Protein AF-A0A7V9FPF7-F1 (afdb_monomer)

Solvent-accessible surface area (backbone atoms only — not comparable to full-atom values): 6466 Å² total; per-residue (Å²): 127,63,64,67,44,50,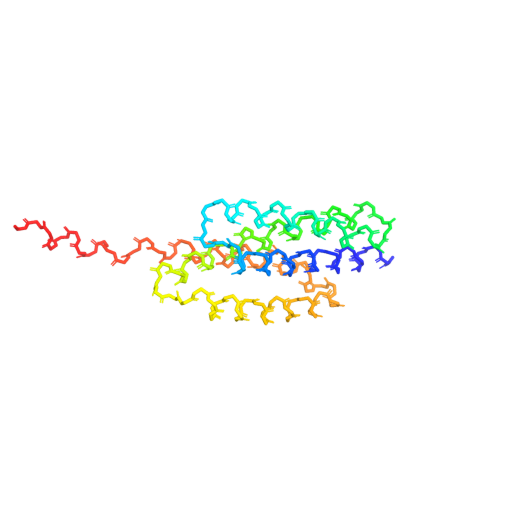30,16,27,20,18,14,38,9,18,18,48,0,25,30,33,10,33,69,32,30,86,43,76,68,30,38,55,48,14,32,54,51,10,26,52,52,5,28,53,59,5,52,79,70,76,40,72,65,18,21,54,25,0,21,53,15,0,34,46,22,8,57,25,3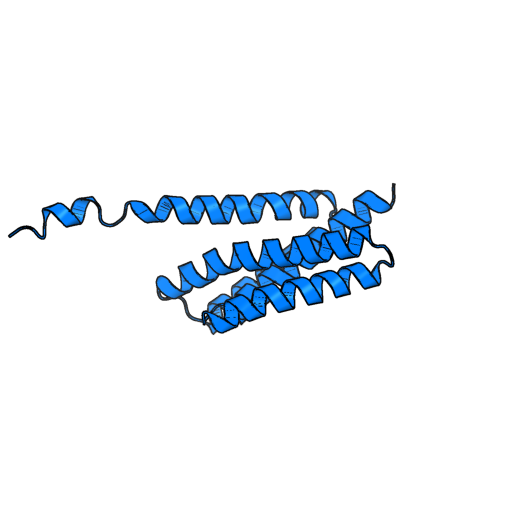3,31,56,51,47,46,48,42,46,75,71,72,48,54,69,68,63,48,22,53,52,32,40,54,50,18,51,53,41,38,60,45,6,78,42,30,73,48,11,56,49,48,63,52,47,46,43,51,50,39,53,53,61,58,62,74,61,75,66,88,55,66,81,55,62,74,73,70,77,122

pLDDT: mean 84.29, std 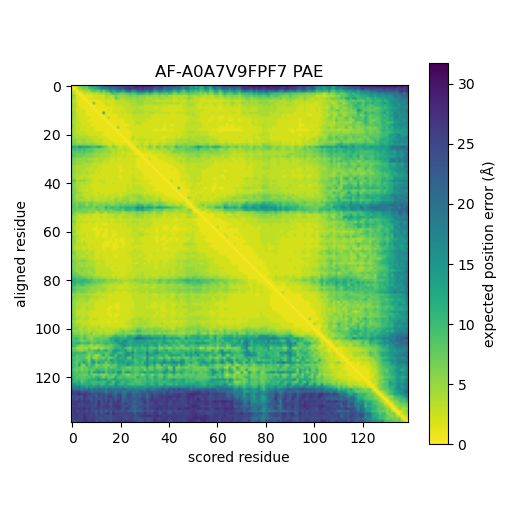10.39, range [51.47, 95.62]

Nearest PDB structures (foldseek):
  4tx5-assembly1_A  TM=3.863E-01  e=5.242E+00  Homo sapiens

Radius of gyration: 17.05 Å; Cα contacts (8 Å, |Δi|>4): 252; chains: 1; bounding box: 42×37×54 Å

Structure (mmCIF, N/CA/C/O backbone):
data_AF-A0A7V9FPF7-F1
#
_entry.id   AF-A0A7V9FPF7-F1
#
loop_
_atom_site.group_PDB
_atom_site.id
_atom_site.type_symbol
_atom_site.label_atom_id
_atom_site.label_alt_id
_atom_site.label_comp_id
_atom_site.label_asym_id
_atom_site.label_entity_id
_atom_site.label_seq_id
_atom_site.pdbx_PDB_ins_code
_atom_site.Cartn_x
_atom_site.Cartn_y
_atom_site.Cartn_z
_atom_site.occupancy
_atom_site.B_iso_or_equiv
_atom_site.auth_seq_id
_atom_site.auth_comp_id
_atom_site.auth_asym_id
_atom_site.auth_atom_id
_atom_site.pdbx_PDB_model_num
ATOM 1 N N . MET A 1 1 ? 14.764 2.402 -23.169 1.00 51.47 1 MET A N 1
ATOM 2 C CA . MET A 1 1 ? 13.279 2.426 -23.134 1.00 51.47 1 MET A CA 1
ATOM 3 C C . MET A 1 1 ? 12.694 1.425 -22.129 1.00 51.47 1 MET A C 1
ATOM 5 O O . MET A 1 1 ? 11.569 1.649 -21.708 1.00 51.47 1 MET A O 1
ATOM 9 N N . ARG A 1 2 ? 13.428 0.366 -21.730 1.00 61.09 2 ARG A N 1
ATOM 10 C CA . ARG A 1 2 ? 12.986 -0.650 -20.753 1.00 61.09 2 ARG A CA 1
ATOM 11 C C . ARG A 1 2 ? 12.943 -0.141 -19.303 1.00 61.09 2 ARG A C 1
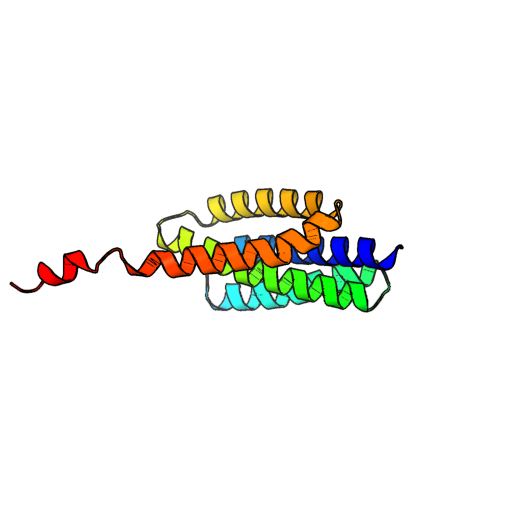ATOM 13 O O . ARG A 1 2 ? 11.938 -0.376 -18.651 1.00 61.09 2 ARG A O 1
ATOM 20 N N . ASP A 1 3 ? 13.935 0.640 -18.876 1.00 72.50 3 ASP A N 1
ATOM 21 C CA . ASP A 1 3 ? 14.129 1.001 -17.458 1.00 72.50 3 ASP A CA 1
ATOM 22 C C . ASP A 1 3 ? 12.965 1.800 -16.865 1.00 72.50 3 ASP A C 1
ATOM 24 O O . ASP A 1 3 ? 12.487 1.524 -15.774 1.00 72.50 3 ASP A O 1
ATOM 28 N N . TRP A 1 4 ? 12.431 2.785 -17.595 1.00 81.81 4 TRP A N 1
ATOM 29 C CA . TRP A 1 4 ? 11.321 3.583 -17.064 1.00 81.81 4 TRP A CA 1
ATOM 30 C C . TRP A 1 4 ? 10.039 2.741 -16.891 1.00 81.81 4 TRP A C 1
ATOM 32 O O . TRP A 1 4 ? 9.288 2.910 -15.929 1.00 81.81 4 TRP A O 1
ATOM 42 N N . TYR A 1 5 ? 9.797 1.792 -17.798 1.00 82.94 5 TYR A N 1
ATOM 43 C CA . TYR A 1 5 ? 8.650 0.893 -17.700 1.00 82.94 5 TYR A CA 1
ATOM 44 C C . TYR A 1 5 ? 8.767 -0.006 -16.464 1.00 82.94 5 TYR A C 1
ATOM 46 O O . TYR A 1 5 ? 7.841 -0.064 -15.656 1.00 82.94 5 TYR A O 1
ATOM 54 N N . THR A 1 6 ? 9.906 -0.680 -16.300 1.00 85.06 6 THR A N 1
ATOM 55 C CA . THR A 1 6 ? 10.144 -1.636 -15.211 1.00 85.06 6 THR A CA 1
ATOM 56 C C . THR A 1 6 ? 10.183 -0.955 -13.850 1.00 85.06 6 THR A C 1
ATOM 58 O O . THR A 1 6 ? 9.574 -1.463 -12.911 1.00 85.06 6 THR A O 1
ATOM 61 N N . VAL A 1 7 ? 10.765 0.243 -13.757 1.00 85.75 7 VAL A N 1
ATOM 62 C CA . VAL A 1 7 ? 10.743 1.067 -12.538 1.00 85.75 7 VAL A CA 1
ATOM 63 C C . VAL A 1 7 ? 9.314 1.478 -12.170 1.00 85.75 7 VAL A C 1
ATOM 65 O O . VAL A 1 7 ? 8.940 1.397 -10.999 1.00 85.75 7 VAL A O 1
ATOM 68 N N . GLY A 1 8 ? 8.487 1.874 -13.144 1.00 85.19 8 GLY A N 1
ATOM 69 C CA . GLY A 1 8 ? 7.077 2.206 -12.908 1.00 85.19 8 GLY A CA 1
ATOM 70 C C . GLY A 1 8 ? 6.262 1.012 -12.406 1.00 85.19 8 GLY A C 1
ATOM 71 O O . GLY A 1 8 ? 5.510 1.139 -11.437 1.00 85.19 8 GLY A O 1
ATOM 72 N N . VAL A 1 9 ? 6.462 -0.160 -13.015 1.00 86.56 9 VAL A N 1
ATOM 73 C CA . VAL A 1 9 ? 5.833 -1.418 -12.585 1.00 86.56 9 VAL A CA 1
ATOM 74 C C . VAL A 1 9 ? 6.296 -1.805 -11.178 1.00 86.56 9 VAL A C 1
ATOM 76 O O . VAL A 1 9 ? 5.461 -2.110 -10.330 1.00 86.56 9 VAL A O 1
ATOM 79 N N . ALA A 1 10 ? 7.601 -1.741 -10.892 1.00 88.56 10 ALA A N 1
ATOM 80 C CA . ALA A 1 10 ? 8.157 -2.055 -9.576 1.00 88.56 10 ALA A CA 1
ATOM 81 C C . ALA A 1 10 ? 7.602 -1.125 -8.483 1.00 88.56 10 ALA A C 1
ATOM 83 O O . ALA A 1 10 ? 7.189 -1.599 -7.423 1.00 88.56 10 ALA A O 1
ATOM 84 N N . LEU A 1 11 ? 7.512 0.182 -8.763 1.00 88.62 11 LEU A N 1
ATOM 85 C CA . LEU A 1 11 ? 6.880 1.175 -7.885 1.00 88.62 11 LEU A CA 1
ATOM 86 C C . LEU A 1 11 ? 5.417 0.827 -7.590 1.00 88.62 11 LEU A C 1
ATOM 88 O O . LEU A 1 11 ? 5.022 0.796 -6.422 1.00 88.62 11 LEU A O 1
ATOM 92 N N . GLY A 1 12 ? 4.619 0.557 -8.628 1.00 89.31 12 GLY A N 1
ATOM 93 C CA . GLY A 1 12 ? 3.198 0.226 -8.483 1.00 89.31 12 GLY A CA 1
ATOM 94 C C . GLY A 1 12 ? 2.972 -1.092 -7.734 1.00 89.31 12 GLY A C 1
ATOM 95 O O . GLY A 1 12 ? 2.152 -1.162 -6.816 1.00 89.31 12 GLY A O 1
ATOM 96 N N . LEU A 1 13 ? 3.759 -2.127 -8.043 1.00 90.50 13 LEU A N 1
ATOM 97 C CA . LEU A 1 13 ? 3.698 -3.414 -7.347 1.00 90.50 13 LEU A CA 1
ATOM 98 C C . LEU A 1 13 ? 4.076 -3.268 -5.876 1.00 90.50 13 LEU A C 1
ATOM 100 O O . LEU A 1 13 ? 3.310 -3.695 -5.010 1.00 90.50 13 LEU A O 1
ATOM 104 N N . GLY A 1 14 ? 5.194 -2.599 -5.584 1.00 91.50 14 GLY A N 1
ATOM 105 C CA . GLY A 1 14 ? 5.583 -2.269 -4.217 1.00 91.50 14 GLY A CA 1
ATOM 106 C C . GLY A 1 14 ? 4.445 -1.564 -3.484 1.00 91.50 14 GLY A C 1
ATOM 107 O O . GLY A 1 14 ? 4.027 -2.001 -2.412 1.00 91.50 14 GLY A O 1
ATOM 108 N N . LEU A 1 15 ? 3.863 -0.533 -4.098 1.00 93.62 15 LEU A N 1
ATOM 109 C CA . LEU A 1 15 ? 2.757 0.227 -3.524 1.00 93.62 15 LEU A CA 1
ATOM 110 C C . LEU A 1 15 ? 1.537 -0.637 -3.203 1.00 93.62 15 LEU A C 1
ATOM 112 O O . LEU A 1 15 ? 1.008 -0.544 -2.092 1.00 93.62 15 LEU A O 1
ATOM 116 N N . SER A 1 16 ? 1.121 -1.503 -4.124 1.00 93.94 16 SER A N 1
ATOM 117 C CA . SER A 1 16 ? -0.019 -2.401 -3.917 1.00 93.94 16 SER A CA 1
ATOM 118 C C . SER A 1 16 ? 0.217 -3.376 -2.753 1.00 93.94 16 SER A C 1
ATOM 120 O O . SER A 1 16 ? -0.664 -3.570 -1.911 1.00 93.94 16 SER A O 1
ATOM 122 N N . ILE A 1 17 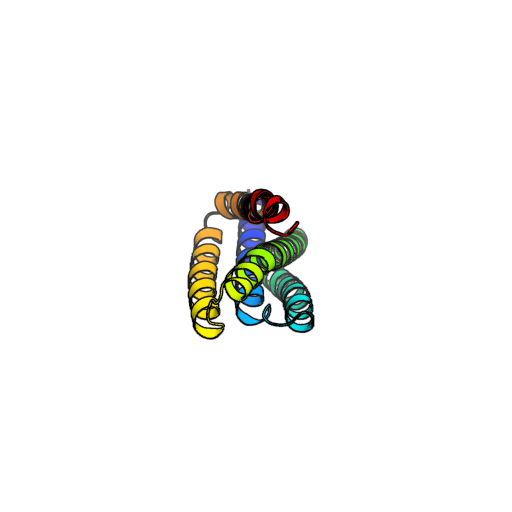? 1.441 -3.897 -2.622 1.00 93.06 17 ILE A N 1
ATOM 123 C CA . ILE A 1 17 ? 1.862 -4.750 -1.506 1.00 93.06 17 ILE A CA 1
ATOM 124 C C . ILE A 1 17 ? 1.809 -3.970 -0.185 1.00 93.06 17 ILE A C 1
ATOM 126 O O . ILE A 1 17 ? 1.298 -4.467 0.821 1.00 93.06 17 ILE A O 1
ATOM 130 N N . GLY A 1 18 ? 2.275 -2.720 -0.184 1.00 92.56 18 GLY A N 1
ATOM 131 C CA . GLY A 1 18 ? 2.184 -1.841 0.978 1.00 92.56 18 GLY A CA 1
ATOM 132 C C . GLY A 1 18 ? 0.746 -1.572 1.416 1.00 92.56 18 GLY A C 1
ATOM 133 O O . GLY A 1 18 ? 0.433 -1.646 2.608 1.00 92.56 18 GLY A O 1
ATOM 134 N N . VAL A 1 19 ? -0.151 -1.322 0.458 1.00 94.88 19 VAL A N 1
ATOM 135 C CA . VAL A 1 19 ? -1.594 -1.149 0.699 1.00 94.88 19 VAL A CA 1
ATOM 136 C C . VAL A 1 19 ? -2.185 -2.405 1.346 1.00 94.88 19 VAL A C 1
ATOM 138 O O . VAL A 1 19 ? -2.891 -2.301 2.354 1.00 94.88 19 VAL A O 1
ATOM 141 N N . LEU A 1 20 ? -1.848 -3.587 0.822 1.00 94.12 20 LEU A N 1
ATOM 142 C CA . LEU A 1 20 ? -2.306 -4.871 1.350 1.00 94.12 20 LEU A CA 1
ATOM 143 C C . LEU A 1 20 ? -1.857 -5.078 2.804 1.00 94.12 20 LEU A C 1
ATOM 145 O O . LEU A 1 20 ? -2.693 -5.321 3.680 1.00 94.12 20 LEU A O 1
ATOM 149 N N . PHE A 1 21 ? -0.559 -4.923 3.090 1.00 92.50 21 PHE A N 1
ATOM 150 C CA . PHE A 1 21 ? -0.032 -5.078 4.450 1.00 92.50 21 PHE A CA 1
ATOM 151 C C . PHE A 1 21 ? -0.656 -4.083 5.424 1.00 92.50 21 PHE A C 1
ATOM 153 O O . PHE A 1 21 ? -1.006 -4.450 6.548 1.00 92.50 21 PHE A O 1
ATOM 160 N N . ALA A 1 22 ? -0.858 -2.835 5.004 1.00 91.75 22 ALA A N 1
ATOM 161 C CA . ALA A 1 22 ? -1.532 -1.856 5.840 1.00 91.75 22 ALA A CA 1
ATOM 162 C C . ALA A 1 22 ? -2.988 -2.248 6.135 1.00 91.75 22 ALA A C 1
ATOM 164 O O . ALA A 1 22 ? -3.425 -2.081 7.275 1.00 91.75 22 ALA A O 1
ATOM 165 N N . GLY A 1 23 ? -3.719 -2.791 5.157 1.00 91.12 23 GLY A N 1
ATOM 166 C CA . GLY A 1 23 ? -5.086 -3.290 5.332 1.00 91.12 23 GLY A CA 1
ATOM 167 C C . GLY A 1 23 ? -5.198 -4.407 6.366 1.00 91.12 23 GLY A C 1
ATOM 168 O O . GLY A 1 23 ? -6.100 -4.386 7.203 1.00 91.12 23 GLY A O 1
ATOM 169 N N . VAL A 1 24 ? -4.251 -5.347 6.344 1.00 91.62 24 VAL A N 1
ATOM 170 C CA . VAL A 1 24 ? -4.264 -6.534 7.211 1.00 91.62 24 VAL A CA 1
ATOM 171 C C . VAL A 1 24 ? -3.721 -6.231 8.613 1.00 91.62 24 VAL A C 1
ATOM 173 O O . VAL A 1 24 ? -4.285 -6.678 9.613 1.00 91.62 24 VAL A O 1
ATOM 176 N N . LEU A 1 25 ? -2.642 -5.450 8.714 1.00 88.81 25 LEU A N 1
ATOM 177 C CA . LEU A 1 25 ? -1.837 -5.368 9.937 1.00 88.81 25 LEU A CA 1
ATOM 178 C C . LEU A 1 25 ? -2.039 -4.076 10.751 1.00 88.81 25 LEU A C 1
ATOM 180 O O . LEU A 1 25 ? -1.722 -4.050 11.939 1.00 88.81 25 LEU A O 1
ATOM 184 N N . SER A 1 26 ? -2.627 -3.007 10.196 1.00 85.75 26 SER A N 1
ATOM 185 C CA . SER A 1 26 ? -2.652 -1.669 10.841 1.00 85.75 26 SER A CA 1
ATOM 186 C C . SER A 1 26 ? -3.620 -1.493 12.023 1.00 85.75 26 SER A C 1
ATOM 188 O O . SER A 1 26 ? -3.941 -0.362 12.420 1.00 85.75 26 SER A O 1
ATOM 190 N N . THR A 1 27 ? -4.100 -2.593 12.600 1.00 81.62 27 THR A N 1
ATOM 191 C CA . THR A 1 27 ? -5.063 -2.583 13.710 1.00 81.62 27 THR A CA 1
ATOM 192 C C . THR A 1 27 ? -4.427 -2.170 15.038 1.00 81.62 27 THR A C 1
ATOM 194 O O . THR A 1 27 ? -5.091 -1.553 15.871 1.00 81.62 27 THR A O 1
ATOM 197 N N . THR A 1 28 ? -3.135 -2.448 15.215 1.00 87.75 28 THR A N 1
ATOM 198 C CA . THR A 1 28 ? -2.339 -2.099 16.399 1.00 87.75 28 THR A CA 1
ATOM 199 C C . THR A 1 28 ? -1.162 -1.200 16.000 1.00 87.75 28 THR A C 1
ATOM 201 O O . THR A 1 28 ? -0.758 -1.198 14.835 1.00 87.75 28 THR A O 1
ATOM 204 N N . PRO A 1 29 ? -0.589 -0.408 16.928 1.00 86.31 29 PRO A N 1
ATOM 205 C CA . PRO A 1 29 ? 0.595 0.402 16.627 1.00 86.31 29 PRO A CA 1
ATOM 206 C C . PRO A 1 29 ? 1.783 -0.460 16.175 1.00 86.31 29 PRO A C 1
ATOM 208 O O . PRO A 1 29 ? 2.461 -0.110 15.214 1.00 86.31 29 PRO A O 1
ATOM 211 N N . LEU A 1 30 ? 1.969 -1.619 16.809 1.00 90.00 30 LEU A N 1
ATOM 212 C CA . LEU A 1 30 ? 3.013 -2.584 16.462 1.00 90.00 30 LEU A CA 1
ATOM 213 C C . LEU A 1 30 ? 2.759 -3.208 15.081 1.00 90.00 30 LEU A C 1
ATOM 215 O O . LEU A 1 30 ? 3.673 -3.309 14.269 1.00 90.00 30 LEU A O 1
ATOM 219 N N . GLY A 1 31 ? 1.498 -3.517 14.765 1.00 89.62 31 GLY A N 1
ATOM 220 C CA . GLY A 1 31 ? 1.099 -4.006 13.449 1.00 89.62 31 GLY A CA 1
ATOM 221 C C . GLY A 1 31 ? 1.299 -2.981 12.327 1.00 89.62 31 GLY A C 1
ATOM 222 O O . GLY A 1 31 ? 1.671 -3.359 11.224 1.00 89.62 31 GLY A O 1
ATOM 223 N N . ARG A 1 32 ? 1.158 -1.675 12.596 1.00 89.06 32 ARG A N 1
ATOM 224 C CA . ARG A 1 32 ? 1.505 -0.622 11.617 1.00 89.06 32 ARG A CA 1
ATOM 225 C C . ARG A 1 32 ? 2.998 -0.563 11.336 1.00 89.06 32 ARG A C 1
ATOM 227 O O . ARG A 1 32 ? 3.382 -0.455 10.179 1.00 89.06 32 ARG A O 1
ATOM 234 N N . ALA A 1 33 ? 3.822 -0.628 12.381 1.00 90.94 33 ALA A N 1
ATOM 235 C CA . ALA A 1 33 ? 5.271 -0.666 12.212 1.00 90.94 33 ALA A CA 1
ATOM 236 C C . ALA A 1 33 ? 5.681 -1.905 11.402 1.00 90.94 33 ALA A C 1
ATOM 238 O O . ALA A 1 33 ? 6.404 -1.782 10.416 1.00 90.94 33 ALA A O 1
ATOM 239 N N . ALA A 1 34 ? 5.126 -3.071 11.747 1.00 92.69 34 ALA A N 1
ATOM 240 C CA . ALA A 1 34 ? 5.339 -4.302 10.998 1.00 92.69 34 ALA A CA 1
ATOM 241 C C . ALA A 1 34 ? 4.861 -4.190 9.539 1.00 92.69 34 ALA A C 1
ATOM 243 O O . ALA A 1 34 ? 5.581 -4.623 8.649 1.00 92.69 34 ALA A O 1
ATOM 244 N N . ALA A 1 35 ? 3.714 -3.555 9.267 1.00 90.88 35 ALA A N 1
ATOM 245 C CA . ALA A 1 35 ? 3.227 -3.352 7.901 1.00 90.88 35 ALA A CA 1
ATOM 246 C C . ALA A 1 35 ? 4.210 -2.540 7.054 1.00 90.88 35 ALA A C 1
ATOM 248 O O . ALA A 1 35 ? 4.468 -2.907 5.917 1.00 90.88 35 ALA A O 1
ATOM 249 N N . VAL A 1 36 ? 4.775 -1.462 7.604 1.00 92.44 36 VAL A N 1
ATOM 250 C CA . VAL A 1 36 ? 5.745 -0.618 6.890 1.00 92.44 36 VAL A CA 1
ATOM 251 C C . VAL A 1 36 ? 7.035 -1.388 6.611 1.00 92.44 36 VAL A C 1
ATOM 253 O O . VAL A 1 36 ? 7.524 -1.369 5.484 1.00 92.44 36 VAL A O 1
ATOM 256 N N . VAL A 1 37 ? 7.562 -2.104 7.608 1.00 95.62 37 VAL A N 1
ATOM 257 C CA . VAL A 1 37 ? 8.790 -2.899 7.449 1.00 95.62 37 VAL A CA 1
ATOM 258 C C . VAL A 1 37 ? 8.584 -4.022 6.430 1.00 95.62 37 VAL A C 1
ATOM 260 O O . VAL A 1 37 ? 9.364 -4.142 5.489 1.00 95.62 37 VAL A O 1
ATOM 263 N N . LEU A 1 38 ? 7.511 -4.807 6.570 1.00 94.94 38 LEU A N 1
ATOM 264 C CA . LEU A 1 38 ? 7.196 -5.906 5.655 1.00 94.94 38 LEU A CA 1
ATOM 265 C C . LEU A 1 38 ? 6.899 -5.408 4.240 1.00 94.94 38 LEU A C 1
ATOM 267 O O . LEU A 1 38 ? 7.321 -6.046 3.283 1.00 94.94 38 LEU A O 1
ATOM 271 N N . ALA A 1 39 ? 6.240 -4.257 4.093 1.00 93.19 39 ALA A N 1
ATOM 272 C CA . ALA A 1 39 ? 6.008 -3.647 2.790 1.00 93.19 39 ALA A CA 1
ATOM 273 C C . ALA A 1 39 ? 7.309 -3.217 2.108 1.00 93.19 39 ALA A C 1
ATOM 275 O O . ALA A 1 39 ? 7.470 -3.461 0.917 1.00 93.19 39 ALA A O 1
ATOM 276 N N . GLY A 1 40 ? 8.246 -2.620 2.850 1.00 92.19 40 GLY A N 1
ATOM 277 C CA . GLY A 1 40 ? 9.568 -2.286 2.320 1.00 92.19 40 GLY A CA 1
ATOM 278 C C . GLY A 1 40 ? 10.336 -3.533 1.876 1.00 92.19 40 GLY A C 1
ATOM 279 O O . GLY A 1 40 ? 10.850 -3.567 0.763 1.00 92.19 40 GLY A O 1
ATOM 280 N N . LEU A 1 41 ? 10.356 -4.583 2.703 1.00 94.69 41 LEU A N 1
ATOM 281 C CA . LEU A 1 41 ? 11.037 -5.845 2.386 1.00 94.69 41 LEU A CA 1
ATOM 282 C C . LEU A 1 41 ? 10.405 -6.572 1.192 1.00 94.69 41 LEU A C 1
ATOM 284 O O . LEU A 1 41 ? 11.115 -7.025 0.300 1.00 94.69 41 LEU A O 1
ATOM 288 N N . ALA A 1 42 ? 9.077 -6.663 1.147 1.00 92.31 42 ALA A N 1
ATOM 289 C CA . ALA A 1 42 ? 8.368 -7.304 0.047 1.00 92.31 42 ALA A CA 1
ATOM 290 C C . ALA A 1 42 ? 8.446 -6.480 -1.248 1.00 92.31 42 ALA A C 1
ATOM 292 O O . ALA A 1 42 ? 8.561 -7.052 -2.327 1.00 92.31 42 ALA A O 1
ATOM 293 N N . GLY A 1 43 ? 8.452 -5.148 -1.145 1.00 89.56 43 GLY A N 1
ATOM 294 C CA . GLY A 1 43 ? 8.733 -4.249 -2.261 1.00 89.56 43 GLY A CA 1
ATOM 295 C C . GLY A 1 43 ? 10.152 -4.427 -2.807 1.00 89.56 43 GLY A C 1
ATOM 296 O O . GLY A 1 43 ? 10.324 -4.529 -4.018 1.00 89.56 43 GLY A O 1
ATOM 297 N N . ALA A 1 44 ? 11.156 -4.552 -1.931 1.00 89.94 44 ALA A N 1
ATOM 298 C CA . ALA A 1 44 ? 12.526 -4.881 -2.332 1.00 89.94 44 ALA A CA 1
ATOM 299 C C . ALA A 1 44 ? 12.585 -6.228 -3.056 1.00 89.94 44 ALA A C 1
ATOM 301 O O . ALA A 1 44 ? 13.175 -6.319 -4.127 1.00 89.94 44 ALA A O 1
ATOM 302 N N . ALA A 1 45 ? 11.939 -7.257 -2.496 1.00 90.50 45 ALA A N 1
ATOM 303 C CA . ALA A 1 45 ? 11.881 -8.584 -3.096 1.00 90.50 45 ALA A CA 1
ATOM 304 C C . ALA A 1 45 ? 11.215 -8.552 -4.482 1.00 90.50 45 ALA A C 1
ATOM 306 O O . ALA A 1 45 ? 11.717 -9.176 -5.410 1.00 90.50 45 ALA A O 1
ATOM 307 N N . ALA A 1 46 ? 10.137 -7.777 -4.648 1.00 86.50 46 ALA A N 1
ATOM 308 C CA . ALA A 1 46 ? 9.490 -7.582 -5.943 1.00 86.50 46 ALA A CA 1
ATOM 309 C C . ALA A 1 46 ? 10.419 -6.901 -6.965 1.00 86.50 46 ALA A C 1
ATOM 311 O O . ALA A 1 46 ? 10.439 -7.302 -8.124 1.00 86.50 46 ALA A O 1
ATOM 312 N N . GLY A 1 47 ? 11.216 -5.917 -6.540 1.00 82.50 47 GLY A N 1
ATOM 313 C CA . GLY A 1 47 ? 12.222 -5.287 -7.398 1.00 82.50 47 GLY A CA 1
ATOM 314 C C . GLY A 1 47 ? 13.410 -6.198 -7.725 1.00 82.50 47 GLY A C 1
ATOM 315 O O . GLY A 1 47 ? 13.915 -6.160 -8.841 1.00 82.50 47 GLY A O 1
ATOM 316 N N . MET A 1 48 ? 13.813 -7.080 -6.801 1.00 85.31 48 MET A N 1
ATOM 317 C CA . MET A 1 48 ? 14.888 -8.058 -7.028 1.00 85.31 48 MET A CA 1
ATOM 318 C C . MET A 1 48 ? 14.552 -9.052 -8.143 1.00 85.31 48 MET A C 1
ATOM 320 O O . MET A 1 48 ? 15.456 -9.478 -8.853 1.00 85.31 48 MET A O 1
ATOM 324 N N . LEU A 1 49 ? 13.270 -9.387 -8.341 1.00 84.19 49 LEU A N 1
ATOM 325 C CA . LEU A 1 49 ? 12.832 -10.232 -9.462 1.00 84.19 49 LEU A CA 1
ATOM 326 C C . LEU A 1 49 ? 13.103 -9.605 -10.841 1.00 84.19 49 LEU A C 1
ATOM 328 O O . LEU A 1 49 ? 13.020 -10.307 -11.845 1.00 84.19 49 LEU A O 1
ATOM 332 N N . ILE A 1 50 ? 13.379 -8.301 -10.896 1.00 78.25 50 ILE A N 1
ATOM 333 C CA . ILE A 1 50 ? 13.639 -7.553 -12.132 1.00 78.25 50 ILE A CA 1
ATOM 334 C C . ILE A 1 50 ? 15.157 -7.341 -12.344 1.00 78.25 50 ILE A C 1
ATOM 336 O O . ILE A 1 50 ? 15.567 -6.828 -13.378 1.00 78.25 50 ILE A O 1
ATOM 340 N N . GLU A 1 51 ? 15.988 -7.816 -11.404 1.00 78.56 51 GLU A N 1
ATOM 341 C CA . GLU A 1 51 ? 17.456 -7.916 -11.496 1.00 78.56 51 GLU A CA 1
ATOM 342 C C . GLU A 1 51 ? 18.226 -6.585 -11.640 1.00 78.56 51 GLU A C 1
ATOM 344 O O . GLU A 1 51 ? 19.398 -6.585 -12.016 1.00 78.56 51 GLU A O 1
ATOM 349 N N . ASP A 1 52 ? 17.619 -5.454 -11.264 1.00 84.12 52 ASP A N 1
ATOM 350 C CA . ASP A 1 52 ? 18.257 -4.131 -11.298 1.00 84.12 52 ASP A CA 1
ATOM 351 C C . ASP A 1 52 ? 17.992 -3.330 -10.000 1.00 84.12 52 ASP A C 1
ATOM 353 O O . ASP A 1 52 ? 16.976 -3.469 -9.309 1.00 84.12 52 ASP A O 1
ATOM 357 N N . TRP A 1 53 ? 18.979 -2.525 -9.609 1.00 87.25 53 TRP A N 1
ATOM 358 C CA . TRP A 1 53 ? 18.987 -1.719 -8.392 1.00 87.25 53 TRP A CA 1
ATOM 359 C C . TRP A 1 53 ? 17.925 -0.622 -8.397 1.00 87.25 53 TRP A C 1
ATOM 361 O O . TRP A 1 53 ? 17.391 -0.296 -7.329 1.00 87.25 53 TRP A O 1
ATOM 371 N N . ALA A 1 54 ? 17.615 -0.047 -9.562 1.00 87.56 54 ALA A N 1
ATOM 372 C CA . ALA A 1 54 ? 16.597 0.995 -9.658 1.00 87.56 54 ALA A CA 1
ATOM 373 C C . ALA A 1 54 ? 15.206 0.447 -9.291 1.00 87.56 54 ALA A C 1
ATOM 375 O O . ALA A 1 54 ? 14.445 1.104 -8.579 1.00 87.56 54 ALA A O 1
ATOM 376 N N . GLU A 1 55 ? 14.907 -0.783 -9.689 1.00 88.25 55 GLU A N 1
ATOM 377 C CA . GLU A 1 55 ? 13.658 -1.500 -9.464 1.00 88.25 55 GLU A CA 1
ATOM 378 C C . GLU A 1 55 ? 13.522 -1.953 -8.014 1.00 88.25 55 GLU A C 1
ATOM 380 O O . GLU A 1 55 ? 12.434 -1.870 -7.441 1.00 88.25 55 GLU A O 1
ATOM 385 N N . ILE A 1 56 ? 14.625 -2.357 -7.378 1.00 90.25 56 ILE A N 1
ATOM 386 C CA . ILE A 1 56 ? 14.659 -2.620 -5.933 1.00 90.25 56 ILE A CA 1
ATOM 387 C C . ILE A 1 56 ? 14.307 -1.344 -5.165 1.00 90.25 56 ILE A C 1
ATOM 389 O O . ILE A 1 56 ? 13.411 -1.358 -4.317 1.00 90.25 56 ILE A O 1
ATOM 393 N N . ALA A 1 57 ? 14.971 -0.225 -5.473 1.00 91.50 57 ALA A N 1
ATOM 394 C CA . ALA A 1 57 ? 14.705 1.053 -4.815 1.00 91.50 57 ALA A CA 1
ATOM 395 C C . ALA A 1 57 ? 13.262 1.534 -5.057 1.00 91.50 57 ALA A C 1
ATOM 397 O O . ALA A 1 57 ? 12.590 1.990 -4.129 1.00 91.50 57 ALA A O 1
ATOM 398 N N . ALA A 1 58 ? 12.769 1.376 -6.285 1.00 89.94 58 ALA A N 1
ATOM 399 C CA . ALA A 1 58 ? 11.402 1.664 -6.701 1.00 89.94 58 ALA A CA 1
ATOM 400 C C . ALA A 1 58 ? 10.366 0.836 -5.931 1.00 89.94 58 ALA A C 1
ATOM 402 O O . ALA A 1 58 ? 9.428 1.397 -5.363 1.00 89.94 58 ALA A O 1
ATOM 403 N N . GLY A 1 59 ? 10.560 -0.480 -5.851 1.00 91.56 59 GLY A N 1
ATOM 404 C CA . GLY A 1 59 ? 9.685 -1.386 -5.116 1.00 91.56 59 GLY A CA 1
ATOM 405 C C . GLY A 1 59 ? 9.644 -1.071 -3.622 1.00 91.56 59 GLY A C 1
ATOM 406 O O . GLY A 1 59 ? 8.560 -1.002 -3.038 1.00 91.56 59 GLY A O 1
ATOM 407 N N . VAL A 1 60 ? 10.798 -0.788 -3.006 1.00 94.00 60 VAL A N 1
ATOM 408 C CA . VAL A 1 60 ? 10.870 -0.330 -1.607 1.00 94.00 60 VAL A CA 1
ATOM 409 C C . VAL A 1 60 ? 10.093 0.972 -1.423 1.00 94.00 60 VAL A C 1
ATOM 411 O O . VAL A 1 60 ? 9.244 1.061 -0.535 1.00 94.00 60 VAL A O 1
ATOM 414 N N . ALA A 1 61 ? 10.360 1.982 -2.256 1.00 94.06 61 ALA A N 1
ATOM 415 C CA . ALA A 1 61 ? 9.720 3.289 -2.150 1.00 94.06 61 ALA A CA 1
ATOM 416 C C . ALA A 1 61 ? 8.196 3.188 -2.314 1.00 94.06 61 ALA A C 1
ATOM 418 O O . ALA A 1 61 ? 7.452 3.759 -1.511 1.00 94.06 61 ALA A O 1
ATOM 419 N N . GLY A 1 62 ? 7.740 2.404 -3.294 1.00 92.00 62 GLY A N 1
ATOM 420 C CA . GLY A 1 62 ? 6.332 2.087 -3.497 1.00 92.00 62 GLY A CA 1
ATOM 421 C C . GLY A 1 62 ? 5.725 1.432 -2.260 1.00 92.00 62 GLY A C 1
ATOM 422 O O . GLY A 1 62 ? 4.747 1.945 -1.717 1.00 92.00 62 GLY A O 1
ATOM 423 N N . GLY A 1 63 ? 6.344 0.361 -1.753 1.00 93.44 63 GLY A N 1
ATOM 424 C CA . GLY A 1 63 ? 5.884 -0.369 -0.567 1.00 93.44 63 GLY A CA 1
ATOM 425 C C . GLY A 1 63 ? 5.736 0.506 0.666 1.00 93.44 63 GLY A C 1
ATOM 426 O O . GLY A 1 63 ? 4.686 0.499 1.315 1.00 93.44 63 GLY A O 1
ATOM 427 N N . LEU A 1 64 ? 6.745 1.323 0.956 1.00 94.94 64 LEU A N 1
ATOM 428 C CA . LEU A 1 64 ? 6.704 2.257 2.076 1.00 94.94 64 LEU A CA 1
ATOM 429 C C . LEU A 1 64 ? 5.592 3.300 1.897 1.00 94.94 64 LEU A C 1
ATOM 431 O O . LEU A 1 64 ? 4.792 3.505 2.814 1.00 94.94 64 LEU A O 1
ATOM 435 N N . ALA A 1 65 ? 5.497 3.927 0.721 1.00 93.38 65 ALA A N 1
ATOM 436 C CA . ALA A 1 65 ? 4.477 4.934 0.435 1.00 93.38 65 ALA A CA 1
ATOM 437 C C . ALA A 1 65 ? 3.056 4.355 0.538 1.00 93.38 65 ALA A C 1
ATOM 439 O O . ALA A 1 65 ? 2.197 4.935 1.211 1.00 93.38 65 ALA A O 1
ATOM 440 N N . GLY A 1 66 ? 2.828 3.184 -0.063 1.00 92.12 66 GLY A N 1
ATOM 441 C CA . GLY A 1 66 ? 1.555 2.469 -0.034 1.00 92.12 66 GLY A CA 1
ATOM 442 C C . GLY A 1 66 ? 1.129 2.087 1.380 1.00 92.12 66 GLY A C 1
ATOM 443 O O . GLY A 1 66 ? -0.020 2.332 1.766 1.00 92.12 66 GLY A O 1
ATOM 444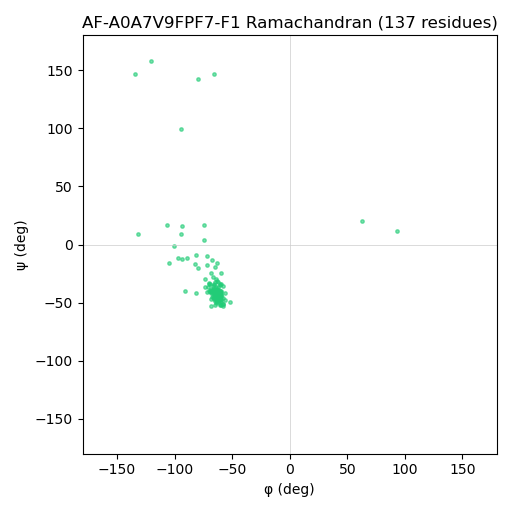 N N . ALA A 1 67 ? 2.061 1.566 2.185 1.00 93.19 67 ALA A N 1
ATOM 445 C CA . ALA A 1 67 ? 1.795 1.186 3.568 1.00 93.19 67 ALA A CA 1
ATOM 446 C C . ALA A 1 67 ? 1.471 2.399 4.448 1.00 93.19 67 ALA A C 1
ATOM 448 O O . ALA A 1 67 ? 0.473 2.394 5.174 1.00 93.19 67 ALA A O 1
ATOM 449 N N . ILE A 1 68 ? 2.270 3.467 4.360 1.00 92.31 68 ILE A N 1
ATOM 450 C CA . ILE A 1 68 ? 2.076 4.684 5.159 1.00 92.31 68 ILE A CA 1
ATOM 451 C C . ILE A 1 68 ? 0.753 5.367 4.794 1.00 92.31 68 ILE A C 1
ATOM 453 O O . ILE A 1 68 ? -0.034 5.702 5.685 1.00 92.31 68 ILE A O 1
ATOM 457 N N . ALA A 1 69 ? 0.477 5.553 3.499 1.00 90.25 69 ALA A N 1
ATOM 458 C CA . ALA A 1 69 ? -0.746 6.204 3.034 1.00 90.25 69 ALA A CA 1
ATOM 459 C C . ALA A 1 69 ? -1.996 5.406 3.442 1.00 90.25 69 ALA A C 1
ATOM 461 O O . ALA A 1 69 ? -2.937 5.959 4.024 1.00 90.25 69 ALA A O 1
ATOM 462 N N . SER A 1 70 ? -1.981 4.091 3.220 1.00 90.62 70 SER A N 1
ATOM 463 C CA . SER A 1 70 ? -3.112 3.214 3.536 1.00 90.62 70 SER A CA 1
ATOM 464 C C . SER A 1 70 ? -3.337 3.065 5.035 1.00 90.62 70 SER A C 1
ATOM 466 O O . SER A 1 70 ? -4.486 3.033 5.480 1.00 90.62 70 SER A O 1
ATOM 468 N N . ALA A 1 71 ? -2.277 3.072 5.849 1.00 91.06 71 ALA A N 1
ATOM 469 C CA . ALA A 1 71 ? -2.406 3.030 7.301 1.00 91.06 71 ALA A CA 1
ATOM 470 C C . ALA A 1 71 ? -3.251 4.200 7.834 1.00 91.06 71 ALA A C 1
ATOM 472 O O . ALA A 1 71 ? -4.037 4.006 8.765 1.00 91.06 71 ALA A O 1
ATOM 473 N N . VAL A 1 72 ? -3.167 5.399 7.239 1.00 89.56 72 VAL A N 1
ATOM 474 C CA . VAL A 1 72 ? -3.998 6.559 7.626 1.00 89.56 72 VAL A CA 1
ATOM 475 C C . VAL A 1 72 ? -5.484 6.302 7.357 1.00 89.56 72 VAL A C 1
ATOM 477 O O . VAL A 1 72 ? -6.336 6.631 8.197 1.00 89.56 72 VAL A O 1
ATOM 480 N N . VAL A 1 73 ? -5.794 5.695 6.208 1.00 89.38 73 VAL A N 1
ATOM 481 C CA . VAL A 1 73 ? -7.162 5.363 5.784 1.00 89.38 73 VAL A CA 1
ATOM 482 C C . VAL A 1 73 ? -7.741 4.260 6.670 1.00 89.38 73 VAL A C 1
ATOM 484 O O . VAL A 1 73 ? -8.779 4.473 7.299 1.00 89.38 73 VAL A O 1
ATOM 487 N N . VAL A 1 74 ? -7.025 3.141 6.817 1.00 91.62 74 VAL A N 1
ATOM 488 C CA . VAL A 1 74 ? -7.417 1.972 7.627 1.00 91.62 74 VAL A CA 1
ATOM 489 C C . VAL A 1 74 ? -7.647 2.370 9.082 1.00 91.62 74 VAL A C 1
ATOM 491 O O . VAL A 1 74 ? -8.721 2.147 9.641 1.00 91.62 74 VAL A O 1
ATOM 494 N N . SER A 1 75 ? -6.681 3.065 9.688 1.00 88.25 75 SER A N 1
ATOM 495 C CA . SER A 1 75 ? -6.796 3.556 11.068 1.00 88.25 75 SER A CA 1
ATOM 496 C C . SER A 1 75 ? -7.966 4.518 11.240 1.00 88.25 75 SER A C 1
ATOM 498 O O . SER A 1 75 ? -8.591 4.580 12.297 1.00 88.25 75 SER A O 1
ATOM 500 N N . GLY A 1 76 ? -8.244 5.301 10.200 1.00 87.81 76 GLY A N 1
ATOM 501 C CA . GLY A 1 76 ? -9.377 6.201 10.138 1.00 87.81 76 GLY A CA 1
ATOM 502 C C . GLY A 1 76 ? -10.721 5.509 10.153 1.00 87.81 76 GLY A C 1
ATOM 503 O O . GLY A 1 76 ? -11.601 5.899 10.915 1.00 87.81 76 GLY A O 1
ATOM 504 N N . ALA A 1 77 ? -10.869 4.504 9.303 1.00 89.62 77 ALA A N 1
ATOM 505 C CA . ALA A 1 77 ? -12.096 3.748 9.164 1.00 89.62 77 ALA A CA 1
ATOM 506 C C . ALA A 1 77 ? -12.383 2.896 10.409 1.00 89.62 77 ALA A C 1
ATOM 508 O O . ALA A 1 77 ? -13.507 2.909 10.905 1.00 89.62 77 ALA A O 1
ATOM 509 N N . LEU A 1 78 ? -11.359 2.268 11.000 1.00 89.31 78 LEU A N 1
ATOM 510 C CA . LEU A 1 78 ? -11.498 1.541 12.269 1.00 89.31 78 LEU A CA 1
ATOM 511 C C . LEU A 1 78 ? -11.944 2.465 13.414 1.00 89.31 78 LEU A C 1
ATOM 513 O O . LEU A 1 78 ? -12.836 2.116 14.180 1.00 89.31 78 LEU A O 1
ATOM 517 N N . ARG A 1 79 ? -11.402 3.691 13.496 1.00 87.25 79 ARG A N 1
ATOM 518 C CA . ARG A 1 79 ? -11.842 4.703 14.481 1.00 87.25 79 ARG A CA 1
ATOM 519 C C . ARG A 1 79 ? -13.285 5.177 14.279 1.00 87.25 79 ARG A C 1
ATOM 521 O O . ARG A 1 79 ? -13.853 5.756 15.196 1.00 87.25 79 ARG A O 1
ATOM 528 N N . ARG A 1 80 ? -13.861 4.973 13.092 1.00 86.56 80 ARG A N 1
ATOM 529 C CA . ARG A 1 80 ? -15.251 5.321 12.751 1.00 86.56 80 ARG A CA 1
ATOM 530 C C . ARG A 1 80 ? -16.219 4.141 12.927 1.00 86.56 80 ARG A C 1
ATOM 532 O O . ARG A 1 80 ? -17.364 4.259 12.514 1.00 86.56 80 ARG A O 1
ATOM 539 N N . GLY A 1 81 ? -15.768 3.031 13.520 1.00 88.69 81 GLY A N 1
ATOM 540 C CA . GLY A 1 81 ? -16.591 1.843 13.773 1.00 88.69 81 GLY A CA 1
ATOM 541 C C . GLY A 1 81 ? -16.535 0.770 12.681 1.00 88.69 81 GLY A C 1
ATOM 542 O O . GLY A 1 81 ? -17.349 -0.146 12.699 1.00 88.69 81 GLY A O 1
ATOM 543 N N . GLY A 1 82 ? -15.597 0.851 11.728 1.00 88.31 82 GLY A N 1
ATOM 544 C CA . GLY A 1 82 ? -15.413 -0.195 10.715 1.00 88.31 82 GLY A CA 1
ATOM 545 C C . GLY A 1 82 ? -14.941 -1.531 11.309 1.00 88.31 82 GLY A C 1
ATOM 546 O O . GLY A 1 82 ? -14.162 -1.557 12.264 1.00 88.31 82 GLY A O 1
ATOM 547 N N . THR A 1 83 ? -15.374 -2.650 10.720 1.00 91.94 83 THR A N 1
ATOM 548 C CA . THR A 1 83 ? -14.946 -3.997 11.132 1.00 91.94 83 THR A CA 1
ATOM 549 C C . THR A 1 83 ? -13.564 -4.331 10.568 1.00 91.94 83 THR A C 1
ATOM 551 O O . THR A 1 83 ? -13.233 -3.974 9.438 1.00 91.94 83 THR A O 1
ATOM 554 N N . ARG A 1 84 ? -12.733 -5.034 11.350 1.00 88.31 84 ARG A N 1
ATOM 555 C CA . ARG A 1 84 ? -11.356 -5.374 10.942 1.00 88.31 84 ARG A CA 1
ATOM 556 C C . ARG A 1 84 ? -11.324 -6.277 9.710 1.00 88.31 84 ARG A C 1
ATOM 558 O O . ARG A 1 84 ? -10.617 -5.972 8.759 1.00 88.31 84 ARG A O 1
ATOM 565 N N . SER A 1 85 ? -12.100 -7.360 9.730 1.00 89.31 85 SER A N 1
ATOM 566 C CA . SER A 1 85 ? -12.139 -8.350 8.649 1.00 89.31 85 SER A CA 1
ATOM 567 C C . SER A 1 85 ? -12.738 -7.781 7.366 1.00 89.31 85 SER A C 1
ATOM 569 O O . SER A 1 85 ? -12.152 -7.942 6.301 1.00 89.31 85 SER A O 1
ATOM 571 N N . GLY A 1 86 ? -13.861 -7.062 7.468 1.00 90.69 86 GLY A N 1
ATOM 572 C CA . GLY A 1 86 ? -14.502 -6.438 6.311 1.00 90.69 86 GLY A CA 1
ATOM 573 C C . GLY A 1 86 ? -13.591 -5.413 5.643 1.00 90.69 86 GLY A C 1
ATOM 574 O O . GLY A 1 86 ? -13.443 -5.412 4.424 1.00 90.69 86 GLY A O 1
ATOM 575 N N . LEU A 1 87 ? -12.912 -4.583 6.441 1.00 92.25 87 LEU A N 1
ATOM 576 C CA . LEU A 1 87 ? -12.003 -3.585 5.896 1.00 92.25 87 LEU A CA 1
ATOM 577 C C . LEU A 1 87 ? -10.746 -4.206 5.283 1.00 92.25 87 LEU A C 1
ATOM 579 O O . LEU A 1 87 ? -10.322 -3.765 4.220 1.00 92.25 87 LEU A O 1
ATOM 583 N N . ALA A 1 88 ? -10.181 -5.241 5.910 1.00 92.12 88 ALA A N 1
ATOM 584 C CA . ALA A 1 88 ? -9.059 -5.979 5.339 1.00 92.12 88 ALA A CA 1
ATOM 585 C C . ALA A 1 88 ? -9.427 -6.599 3.983 1.00 92.12 88 ALA A C 1
ATOM 587 O O . ALA A 1 88 ? -8.639 -6.505 3.048 1.00 92.12 88 ALA A O 1
ATOM 588 N N . LEU A 1 89 ? -10.636 -7.157 3.849 1.00 92.75 89 LEU A N 1
ATOM 589 C CA . LEU A 1 89 ? -11.111 -7.750 2.598 1.00 92.75 89 LEU A CA 1
ATOM 590 C C . LEU A 1 89 ? -11.290 -6.699 1.494 1.00 92.75 89 LEU A C 1
ATOM 592 O O . LEU A 1 89 ? -10.809 -6.891 0.382 1.00 92.75 89 LEU A O 1
ATOM 596 N N . ILE A 1 90 ? -11.904 -5.554 1.809 1.00 93.00 90 ILE A N 1
ATOM 597 C CA . ILE A 1 90 ? -12.049 -4.442 0.854 1.00 93.00 90 ILE A CA 1
ATOM 598 C C . ILE A 1 90 ? -10.674 -3.924 0.417 1.00 93.00 90 ILE A C 1
ATOM 600 O O . ILE A 1 90 ? -10.429 -3.756 -0.775 1.00 93.00 90 ILE A O 1
ATOM 604 N N . VAL A 1 91 ? -9.764 -3.688 1.366 1.00 94.19 91 VAL A N 1
ATOM 605 C CA . VAL A 1 91 ? -8.416 -3.187 1.060 1.00 94.19 91 VAL A CA 1
ATOM 606 C C . VAL A 1 91 ? -7.614 -4.211 0.262 1.00 94.19 91 VAL A C 1
ATOM 608 O O . VAL A 1 91 ? -6.872 -3.813 -0.628 1.00 94.19 91 VAL A O 1
ATOM 611 N N . ALA A 1 92 ? -7.793 -5.509 0.513 1.00 93.56 92 ALA A N 1
ATOM 612 C CA . ALA A 1 92 ? -7.165 -6.556 -0.283 1.00 93.56 92 ALA A CA 1
ATOM 613 C C . ALA A 1 92 ? -7.645 -6.531 -1.741 1.00 93.56 92 ALA A C 1
ATOM 615 O O . ALA A 1 92 ? -6.819 -6.561 -2.648 1.00 93.56 92 ALA A O 1
ATOM 616 N N . VAL A 1 93 ? -8.954 -6.395 -1.981 1.00 95.56 93 VAL A N 1
ATOM 617 C CA . VAL A 1 93 ? -9.499 -6.259 -3.345 1.00 95.56 93 VAL A CA 1
ATOM 618 C C . VAL A 1 93 ? -8.954 -5.005 -4.034 1.00 95.56 93 VAL A C 1
ATOM 620 O O . VAL A 1 93 ? -8.544 -5.063 -5.191 1.00 95.56 93 VAL A O 1
ATOM 623 N N . VAL A 1 94 ? -8.887 -3.880 -3.316 1.00 93.69 94 VAL A N 1
ATOM 624 C CA . VAL A 1 94 ? -8.291 -2.639 -3.837 1.00 93.69 94 VAL A CA 1
ATOM 625 C C . VAL A 1 94 ? -6.809 -2.830 -4.161 1.00 93.69 94 VAL A C 1
ATOM 627 O O . VAL A 1 94 ? -6.370 -2.408 -5.225 1.00 93.69 94 VAL A O 1
ATOM 630 N N . ALA A 1 95 ? -6.044 -3.492 -3.290 1.00 93.38 95 ALA A N 1
ATOM 631 C CA . ALA A 1 95 ? -4.630 -3.773 -3.515 1.00 93.38 95 ALA A CA 1
ATOM 632 C C . ALA A 1 95 ? -4.413 -4.631 -4.767 1.00 93.38 95 ALA A C 1
ATOM 634 O O . ALA A 1 95 ? -3.528 -4.328 -5.558 1.00 93.38 95 ALA A O 1
ATOM 635 N N . VAL A 1 96 ? -5.253 -5.644 -4.998 1.00 93.31 96 VAL A N 1
ATOM 636 C CA . VAL A 1 96 ? -5.215 -6.437 -6.238 1.00 93.31 96 VAL A CA 1
ATOM 637 C C . VAL A 1 96 ? -5.494 -5.557 -7.460 1.00 93.31 96 VAL A C 1
ATOM 639 O O . VAL A 1 96 ? -4.781 -5.657 -8.455 1.00 93.31 96 VAL A O 1
ATOM 642 N N . GLY A 1 97 ? -6.481 -4.659 -7.377 1.00 92.62 97 GLY A N 1
ATOM 643 C CA . GLY A 1 97 ? -6.772 -3.694 -8.440 1.00 92.62 97 GLY A CA 1
ATOM 644 C C . GLY A 1 97 ? -5.590 -2.769 -8.755 1.00 92.62 97 GLY A C 1
ATOM 645 O O . GLY A 1 97 ? -5.255 -2.593 -9.922 1.00 92.62 97 GLY A O 1
ATOM 646 N N . LEU A 1 98 ? -4.918 -2.238 -7.728 1.00 90.12 98 LEU A N 1
ATOM 647 C CA . LEU A 1 98 ? -3.704 -1.421 -7.880 1.00 90.12 98 LEU A CA 1
ATOM 648 C C . LEU A 1 98 ? -2.543 -2.237 -8.471 1.00 90.12 98 LEU A C 1
ATOM 650 O O . LEU A 1 98 ? -1.858 -1.783 -9.379 1.00 90.12 98 LEU A O 1
ATOM 654 N N . GLY A 1 99 ? -2.359 -3.482 -8.025 1.00 87.88 99 GLY A N 1
ATOM 655 C CA . GLY A 1 99 ? -1.347 -4.382 -8.584 1.00 87.88 99 GLY A CA 1
ATOM 656 C C . GLY A 1 99 ? -1.585 -4.690 -10.066 1.00 87.88 99 GLY A C 1
ATOM 657 O O . GLY A 1 99 ? -0.638 -4.745 -10.845 1.00 87.88 99 GLY A O 1
ATOM 658 N N . ALA A 1 100 ? -2.847 -4.826 -10.484 1.00 88.25 100 ALA A N 1
ATOM 659 C CA . ALA A 1 100 ? -3.200 -4.967 -11.895 1.00 88.25 100 ALA A CA 1
ATOM 660 C C . ALA A 1 100 ? -2.939 -3.672 -12.688 1.00 88.25 100 ALA A C 1
ATOM 662 O O . ALA A 1 100 ? -2.437 -3.722 -13.811 1.00 88.25 100 ALA A O 1
A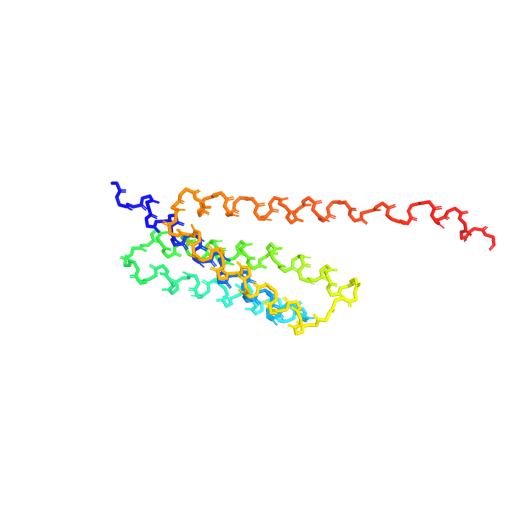TOM 663 N N . LEU A 1 101 ? -3.235 -2.509 -12.101 1.00 86.69 101 LEU A N 1
ATOM 664 C CA . LEU A 1 101 ? -2.958 -1.203 -12.704 1.00 86.69 101 LEU A CA 1
ATOM 665 C C . LEU A 1 101 ? -1.461 -0.908 -12.833 1.00 86.69 101 LEU A C 1
ATOM 667 O O . LEU A 1 101 ? -1.071 -0.215 -13.769 1.00 86.69 101 LEU A O 1
ATOM 671 N N . ALA A 1 102 ? -0.619 -1.478 -11.967 1.00 83.81 102 ALA A N 1
ATOM 672 C CA . ALA A 1 102 ? 0.831 -1.310 -12.016 1.00 83.81 102 ALA A CA 1
ATOM 673 C C . ALA A 1 102 ? 1.456 -1.789 -13.338 1.00 83.81 102 ALA A C 1
ATOM 675 O O . ALA A 1 102 ? 2.495 -1.269 -13.738 1.00 83.81 102 ALA A O 1
ATOM 676 N N . PHE A 1 103 ? 0.814 -2.716 -14.061 1.00 79.75 103 PHE A N 1
ATOM 677 C CA . PHE A 1 103 ? 1.243 -3.120 -15.408 1.00 79.75 103 PHE A CA 1
ATOM 678 C C . PHE A 1 103 ? 1.077 -2.007 -16.455 1.00 79.75 103 PHE A C 1
ATOM 680 O O . PHE A 1 103 ? 1.639 -2.095 -17.544 1.00 79.75 103 PHE A O 1
ATOM 687 N N . VAL A 1 104 ? 0.344 -0.940 -16.129 1.00 82.44 104 VAL A N 1
ATOM 688 C CA . VAL A 1 104 ? 0.341 0.314 -16.879 1.00 82.44 104 VAL A CA 1
ATOM 689 C C . VAL A 1 104 ? 1.353 1.256 -16.206 1.00 82.44 104 VAL A C 1
ATOM 691 O O . VAL A 1 104 ? 1.031 1.905 -15.213 1.00 82.44 104 VAL A O 1
ATOM 694 N N . PRO A 1 105 ? 2.586 1.392 -16.723 1.00 66.75 105 PRO A N 1
ATOM 695 C CA . PRO A 1 105 ? 3.707 2.008 -15.996 1.00 66.75 105 PRO A CA 1
ATOM 696 C C . PRO A 1 105 ? 3.458 3.467 -15.595 1.00 66.75 105 PRO A C 1
ATOM 698 O O . PRO A 1 105 ? 3.859 3.890 -14.514 1.00 66.75 105 PRO A O 1
ATOM 701 N N . VAL A 1 106 ? 2.751 4.241 -16.429 1.00 73.94 106 VAL A N 1
ATOM 702 C CA . VAL A 1 106 ? 2.375 5.633 -16.118 1.00 73.94 106 VAL A CA 1
ATOM 703 C C . VAL A 1 106 ? 1.520 5.699 -14.849 1.00 73.94 106 VAL A C 1
ATOM 705 O O . VAL A 1 106 ? 1.644 6.638 -14.065 1.00 73.94 106 VAL A O 1
ATOM 708 N N . VAL A 1 107 ? 0.687 4.685 -14.615 1.00 76.69 107 VAL A N 1
ATOM 709 C CA . VAL A 1 107 ? -0.192 4.616 -13.449 1.00 76.69 107 VAL A CA 1
ATOM 710 C C . VAL A 1 107 ? 0.612 4.365 -12.176 1.00 76.69 107 VAL A C 1
ATOM 712 O O . VAL A 1 107 ? 0.335 5.019 -11.177 1.00 76.69 107 VAL A O 1
ATOM 715 N N . GLY A 1 108 ? 1.678 3.559 -12.220 1.00 70.38 108 GLY A N 1
ATOM 716 C CA . GLY A 1 108 ? 2.562 3.345 -11.065 1.00 70.38 108 GLY A CA 1
ATOM 717 C C . GLY A 1 108 ? 3.149 4.648 -10.502 1.00 70.38 108 GLY A C 1
ATOM 718 O O . GLY A 1 108 ? 3.134 4.875 -9.292 1.00 70.38 108 GLY A O 1
ATOM 719 N N . TYR A 1 109 ? 3.573 5.572 -11.371 1.00 75.31 109 TYR A N 1
ATOM 720 C CA . TYR A 1 109 ? 4.038 6.902 -10.947 1.00 75.31 109 TYR A CA 1
ATOM 721 C C . TYR A 1 109 ? 2.921 7.761 -10.346 1.00 75.31 109 TYR A C 1
ATOM 723 O O . TYR A 1 109 ? 3.125 8.449 -9.342 1.00 75.31 109 TYR A O 1
ATOM 731 N N . LEU A 1 110 ? 1.734 7.726 -10.955 1.00 80.25 110 LEU A N 1
ATOM 732 C CA . LEU A 1 110 ? 0.581 8.496 -10.492 1.00 80.25 110 LEU A CA 1
ATOM 733 C C . LEU A 1 110 ? 0.054 7.986 -9.150 1.00 80.25 110 LEU A C 1
ATOM 735 O O . LEU A 1 110 ? -0.317 8.793 -8.302 1.00 80.25 110 LEU A O 1
ATOM 739 N N . GLU A 1 111 ? 0.045 6.675 -8.927 1.00 74.38 111 GLU A N 1
ATOM 740 C CA . GLU A 1 111 ? -0.414 6.061 -7.682 1.00 74.38 111 GLU A CA 1
ATOM 741 C C . GLU A 1 111 ? 0.480 6.438 -6.501 1.00 74.38 111 GLU A C 1
ATOM 743 O O . GLU A 1 111 ? -0.022 6.816 -5.437 1.00 74.38 111 GLU A O 1
ATOM 748 N N . VAL A 1 112 ? 1.800 6.421 -6.711 1.00 71.06 112 VAL A N 1
ATOM 749 C CA . VAL A 1 112 ? 2.803 6.758 -5.688 1.00 71.06 112 VAL A CA 1
ATOM 750 C C . VAL A 1 112 ? 2.672 8.196 -5.204 1.00 71.06 112 VAL A C 1
ATOM 752 O O . VAL A 1 112 ? 2.917 8.466 -4.032 1.00 71.06 112 VAL A O 1
ATOM 755 N N . LEU A 1 113 ? 2.242 9.120 -6.062 1.00 81.88 113 LEU A N 1
ATOM 756 C CA . LEU A 1 113 ? 2.004 10.513 -5.675 1.00 81.88 113 LEU A CA 1
ATOM 757 C C . LEU A 1 113 ? 0.561 10.750 -5.209 1.00 81.88 113 LEU A C 1
ATOM 759 O O . LEU A 1 113 ? 0.318 11.460 -4.229 1.00 81.88 113 LEU A O 1
ATOM 763 N N . GLY A 1 114 ? -0.404 10.138 -5.892 1.00 79.56 114 GLY A N 1
ATOM 764 C CA . GLY A 1 114 ? -1.832 10.338 -5.679 1.00 79.56 114 GLY A CA 1
ATOM 765 C C . GLY A 1 114 ? -2.318 9.799 -4.337 1.00 79.56 114 GLY A C 1
ATOM 766 O O . GLY A 1 114 ? -3.077 10.481 -3.643 1.00 79.56 114 GLY A O 1
ATOM 767 N N . LEU A 1 115 ? -1.856 8.616 -3.923 1.00 76.12 115 LEU A N 1
ATOM 768 C CA . LEU A 1 115 ? -2.296 7.998 -2.669 1.00 76.12 115 LEU A CA 1
ATOM 769 C C . LEU A 1 115 ? -1.821 8.758 -1.421 1.00 76.12 115 LEU A C 1
ATOM 771 O O . LEU A 1 115 ? -2.662 9.051 -0.562 1.00 76.12 115 LEU A O 1
ATOM 775 N N . PRO A 1 116 ? -0.543 9.166 -1.299 1.00 76.62 116 PRO A N 1
ATOM 776 C CA . PRO A 1 116 ? -0.106 10.027 -0.203 1.00 76.62 116 PRO A CA 1
ATOM 777 C C . PRO A 1 116 ? -0.807 11.386 -0.206 1.00 76.62 116 PRO A C 1
ATOM 779 O O . PRO A 1 116 ? -1.197 11.869 0.860 1.00 76.62 116 PRO A O 1
ATOM 782 N N . ALA A 1 117 ? -1.025 11.988 -1.381 1.00 83.12 117 ALA A N 1
ATOM 783 C CA . ALA A 1 117 ? -1.745 13.255 -1.495 1.00 83.12 117 ALA A CA 1
ATOM 784 C C . ALA A 1 117 ? -3.193 13.131 -0.995 1.00 83.12 117 ALA A C 1
ATOM 786 O O . ALA A 1 117 ? -3.660 13.962 -0.206 1.00 83.12 117 ALA A O 1
ATOM 787 N N . LEU A 1 118 ? -3.892 12.060 -1.379 1.00 76.88 118 LEU A N 1
ATOM 788 C CA . LEU A 1 118 ? -5.243 11.766 -0.909 1.00 76.88 118 LEU A CA 1
ATOM 789 C C . LEU A 1 118 ? -5.266 11.519 0.606 1.00 76.88 118 LEU A C 1
ATOM 791 O O . LEU A 1 118 ? -6.105 12.082 1.313 1.00 76.88 118 LEU A O 1
ATOM 795 N N . ALA A 1 119 ? -4.316 10.740 1.126 1.00 77.62 119 ALA A N 1
ATOM 796 C CA . ALA A 1 119 ? -4.189 10.478 2.558 1.00 77.62 119 ALA A CA 1
ATOM 797 C C . ALA A 1 119 ? -3.933 11.769 3.358 1.00 77.62 119 ALA A C 1
ATOM 799 O O . ALA A 1 119 ? -4.573 12.006 4.389 1.00 77.62 119 ALA A O 1
ATOM 800 N N . ALA A 1 120 ? -3.052 12.645 2.867 1.00 81.31 120 ALA A N 1
ATOM 801 C CA . ALA A 1 120 ? -2.779 13.947 3.468 1.00 81.31 120 ALA A CA 1
ATOM 802 C C . ALA A 1 120 ? -4.022 14.850 3.456 1.00 81.31 120 ALA A C 1
ATOM 804 O O . ALA A 1 120 ? -4.343 15.470 4.476 1.00 81.31 120 ALA A O 1
ATOM 805 N N . ARG A 1 121 ? -4.768 14.877 2.344 1.00 80.38 121 ARG A N 1
ATOM 806 C CA . ARG A 1 121 ? -6.028 15.624 2.224 1.00 80.38 121 ARG A CA 1
ATOM 807 C C . ARG A 1 121 ? -7.065 15.142 3.239 1.00 80.38 121 ARG A C 1
ATOM 809 O O . ARG A 1 121 ? -7.620 15.957 3.971 1.00 80.38 121 ARG A O 1
ATOM 816 N N . LEU A 1 122 ? -7.261 13.827 3.355 1.00 79.75 122 LEU A N 1
ATOM 817 C CA . LEU A 1 122 ? -8.188 13.216 4.318 1.00 79.75 122 LEU A CA 1
ATOM 818 C C . LEU A 1 122 ? -7.794 13.467 5.780 1.00 79.75 122 LEU A C 1
ATOM 820 O O . LEU A 1 122 ? -8.656 13.504 6.663 1.00 79.75 122 LEU A O 1
ATOM 824 N N . ARG A 1 123 ? -6.495 13.616 6.064 1.00 74.69 123 ARG A N 1
ATOM 825 C CA . ARG A 1 123 ? -6.008 13.958 7.405 1.00 74.69 123 ARG A CA 1
ATOM 826 C C . ARG A 1 123 ? -6.352 15.401 7.776 1.00 74.69 123 ARG A C 1
ATOM 828 O O . ARG A 1 123 ? -6.740 15.637 8.918 1.00 74.69 123 ARG A O 1
ATOM 835 N N . ARG A 1 124 ? -6.237 16.343 6.834 1.00 74.19 124 ARG A N 1
ATOM 836 C CA . ARG A 1 124 ? -6.511 17.772 7.069 1.00 74.19 124 ARG A CA 1
ATOM 837 C C . ARG A 1 124 ? -7.987 18.047 7.366 1.00 74.19 124 ARG A C 1
ATOM 839 O O . ARG A 1 124 ? -8.286 18.788 8.292 1.00 74.19 124 ARG A O 1
ATOM 846 N N . THR A 1 125 ? -8.910 17.376 6.683 1.00 64.88 125 THR A N 1
ATOM 847 C CA . THR A 1 125 ? -10.360 17.596 6.847 1.00 64.88 125 THR A CA 1
ATOM 848 C C . THR A 1 125 ? -10.959 17.010 8.137 1.00 64.88 125 THR A C 1
ATOM 850 O O . THR A 1 125 ? -12.169 17.064 8.337 1.00 64.88 125 THR A O 1
ATOM 853 N N . ARG A 1 126 ? -10.154 16.423 9.040 1.00 62.47 126 ARG A N 1
ATOM 854 C CA . ARG A 1 126 ? -10.637 15.902 10.337 1.00 62.47 126 ARG A CA 1
ATOM 855 C C . ARG A 1 126 ? -10.770 16.956 11.439 1.00 62.47 126 ARG A C 1
ATOM 857 O O . ARG A 1 126 ? -11.421 16.659 12.437 1.00 62.47 126 ARG A O 1
ATOM 864 N N . GLY A 1 127 ? -10.155 18.130 11.293 1.00 58.19 127 GLY A N 1
ATOM 865 C CA . GLY A 1 127 ? -10.017 19.113 12.376 1.00 58.19 127 GLY A CA 1
ATOM 866 C C . GLY A 1 127 ? -11.297 19.847 12.793 1.00 58.19 127 GLY A C 1
ATOM 867 O O . GLY A 1 127 ? -11.340 20.399 13.885 1.00 58.19 127 GLY A O 1
ATOM 868 N N . GLU A 1 128 ? -12.351 19.842 11.976 1.00 59.19 128 GLU A N 1
ATOM 869 C CA . GLU A 1 128 ? -13.443 20.820 12.131 1.00 59.19 128 GLU A CA 1
ATOM 870 C C . GLU A 1 128 ? -14.660 20.309 12.919 1.00 59.19 128 GLU A C 1
ATOM 872 O O . GLU A 1 128 ? -15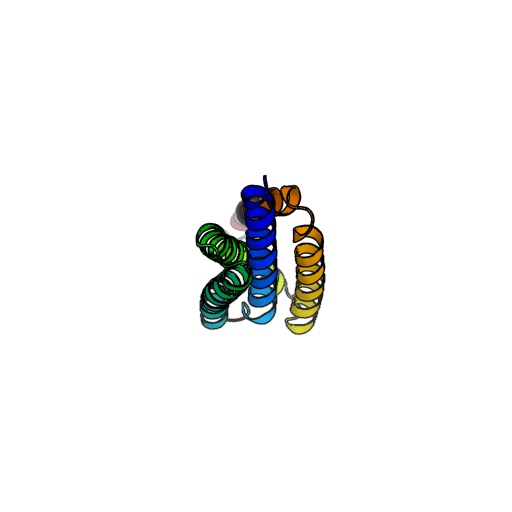.512 21.092 13.329 1.00 59.19 128 GLU A O 1
ATOM 877 N N . ARG A 1 129 ? -14.751 19.001 13.196 1.00 58.94 129 ARG A N 1
ATOM 878 C CA . ARG A 1 129 ? -16.029 18.376 13.597 1.00 58.94 129 ARG A CA 1
ATOM 879 C C . ARG A 1 129 ? -16.530 18.719 15.011 1.00 58.94 129 ARG A C 1
ATOM 881 O O . ARG A 1 129 ? -17.666 18.388 15.325 1.00 58.94 129 ARG A O 1
ATOM 888 N N . TYR A 1 130 ? -15.724 19.378 15.847 1.00 59.03 130 TYR A N 1
ATOM 889 C CA . TYR A 1 130 ? -16.095 19.726 17.232 1.00 59.03 130 TYR A CA 1
ATOM 890 C C . TYR A 1 130 ? -15.818 21.188 17.613 1.00 59.03 130 TYR A C 1
ATOM 892 O O . TYR A 1 130 ? -15.950 21.547 18.781 1.00 59.03 130 TYR A O 1
ATOM 900 N N . ALA A 1 131 ? -15.457 22.051 16.656 1.00 62.88 131 ALA A N 1
ATOM 901 C CA . ALA A 1 131 ? -15.193 23.462 16.950 1.00 62.88 131 ALA A CA 1
ATOM 902 C C . ALA A 1 131 ? -16.453 24.191 17.465 1.00 62.88 131 ALA A C 1
ATOM 904 O O . ALA A 1 131 ? -16.365 24.950 18.424 1.00 62.88 131 ALA A O 1
ATOM 905 N N . GLY A 1 132 ? -17.629 23.882 16.905 1.00 67.00 132 GLY A N 1
ATOM 906 C CA . GLY A 1 132 ? -18.917 24.460 17.321 1.00 67.00 132 GLY A CA 1
ATOM 907 C C . GLY A 1 132 ? -19.564 23.821 18.558 1.00 67.00 132 GLY A C 1
ATOM 908 O O . GLY A 1 132 ? -20.537 24.353 19.072 1.00 67.00 132 GLY A O 1
ATOM 909 N N . LEU A 1 133 ? -19.038 22.696 19.059 1.00 63.56 133 LEU A N 1
ATOM 910 C CA . LEU A 1 133 ? -19.544 22.036 20.275 1.00 63.56 133 LEU A CA 1
ATOM 911 C C . LEU A 1 133 ? -18.794 22.488 21.541 1.00 63.56 133 LEU A C 1
ATOM 913 O O . LEU A 1 133 ? -19.264 22.262 22.651 1.00 63.56 133 LEU A O 1
ATOM 917 N N . ARG A 1 134 ? -17.656 23.182 21.387 1.00 62.75 134 ARG A N 1
ATOM 918 C CA . ARG A 1 134 ? -16.891 23.783 22.496 1.00 62.75 134 ARG A CA 1
ATOM 919 C C . ARG A 1 134 ? -17.608 24.953 23.170 1.00 62.75 134 ARG A C 1
ATOM 921 O O . ARG A 1 134 ? -17.321 25.229 24.327 1.00 62.75 134 ARG A O 1
ATOM 928 N N . SER A 1 135 ? -18.518 25.625 22.467 1.00 67.81 135 SER A N 1
ATOM 929 C CA . SER A 1 135 ? -19.341 26.704 23.025 1.00 67.81 135 SER A CA 1
ATOM 930 C C . SER A 1 135 ? -20.528 26.200 23.849 1.00 67.81 135 SER A C 1
ATOM 932 O O . SER A 1 135 ? -21.036 26.955 24.662 1.00 67.81 135 SER A O 1
ATOM 934 N N . LEU A 1 136 ? -20.947 24.942 23.665 1.00 65.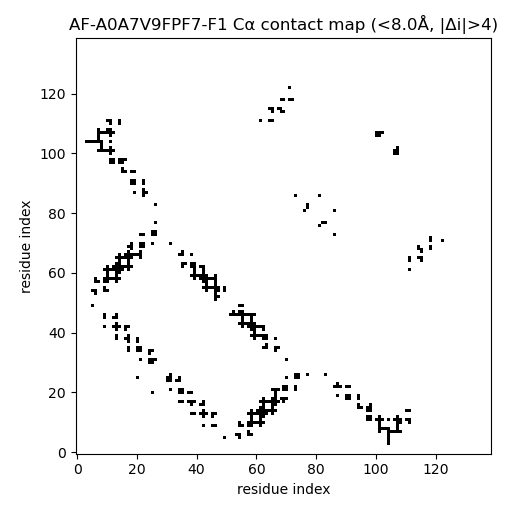19 136 LEU A N 1
ATOM 935 C CA . LEU A 1 136 ? -22.058 24.305 24.392 1.00 65.19 136 LEU A CA 1
ATOM 936 C C . LEU A 1 136 ? -21.626 23.607 25.692 1.00 65.19 136 LEU A C 1
ATOM 938 O O . LEU A 1 136 ? -22.470 23.208 26.477 1.00 65.19 136 LEU A O 1
ATOM 942 N N . ALA A 1 137 ? -20.322 23.437 25.919 1.00 65.38 137 ALA A N 1
ATOM 943 C CA . ALA A 1 137 ? -19.773 22.790 27.113 1.00 65.38 137 ALA A CA 1
ATOM 944 C C . ALA A 1 137 ? -19.411 23.789 28.233 1.00 65.38 137 ALA A C 1
ATOM 946 O O . ALA A 1 137 ? -18.612 23.451 29.104 1.00 65.38 137 ALA A O 1
ATOM 947 N N . LYS A 1 138 ? -19.909 25.034 28.165 1.00 63.00 138 LYS A N 1
ATOM 948 C CA . LYS A 1 138 ? -19.547 26.128 29.084 1.00 63.00 138 LYS A CA 1
ATOM 949 C C . LYS A 1 138 ? -20.640 26.485 30.106 1.00 63.00 138 LYS A C 1
ATOM 951 O O . LYS A 1 138 ? -20.531 27.543 30.718 1.00 63.00 138 LYS A O 1
ATOM 956 N N . ASP A 1 139 ? -21.625 25.617 30.307 1.00 57.19 139 ASP A N 1
ATOM 957 C CA . ASP A 1 139 ? -22.651 25.790 31.344 1.00 57.19 139 ASP A CA 1
ATOM 958 C C . ASP A 1 139 ? -22.448 24.791 32.490 1.00 57.19 139 ASP A C 1
ATOM 960 O O . ASP A 1 139 ? -22.266 23.584 32.197 1.00 57.19 139 ASP A O 1
#

Mean predicted aligned error: 7.68 Å

Secondary structure (DSSP, 8-state):
-HHHHHHHHHHHHHHHHHHHHHHHHTTSHHHHHHHHHHHHHHHHHHHHTTT-HHHHHHHHHHHHHHHHHHHHHHHHHHHTT--HHHHHHHHHHHHHHHHHHTTSHHHHHHHHHHHHHHHHHHHHTTTTTTGGGTTSS--

Foldseek 3Di:
DPVLLLLLLLLLLLLLQLLLQLLQQLPDPVSLVVSLVVSLVVSLVSQVVVVDPSSSVSRNLNNNLNNVLNSLVNVVCVVVVDDSVVSSVVSNVVSVVSNVCSNVSVVSVVCSVVSNVVSVVVVVVPPPPCPVVVVVVPD

Sequence (139 aa):
MRDWYTVGVALGLGLSIGVLFAGVLSTTPLGRAAAVVLAGLAGAAAGMLIEDWAEIAAGVAGGLAGAIASAVVVSGALRRGGTRSGLALIVAVVAVGLGALAFVPVVGYLEVLGLPALAARLRRTRGERYAGLRSLAKD